Protein AF-A0AAE3R165-F1 (afdb_monomer_lite)

Radius of gyration: 21.1 Å; chains: 1; bounding box: 54×42×55 Å

Organism: NCBI:txid3048013

Structure (mmCIF, N/CA/C/O backbone):
data_AF-A0AAE3R165-F1
#
_entry.id   AF-A0AAE3R165-F1
#
loop_
_atom_site.group_PDB
_atom_site.id
_atom_site.type_symbol
_atom_site.label_atom_id
_atom_site.label_alt_id
_atom_site.label_comp_id
_atom_site.label_asym_id
_atom_site.label_entity_id
_atom_site.label_seq_id
_atom_site.pdbx_PDB_ins_code
_atom_site.Cartn_x
_atom_site.Cartn_y
_atom_site.Cartn_z
_atom_site.occupancy
_atom_site.B_iso_or_equiv
_atom_site.auth_seq_id
_atom_site.auth_comp_id
_atom_site.auth_asym_id
_atom_site.auth_atom_id
_atom_site.pdbx_PDB_model_num
ATOM 1 N N . LEU A 1 1 ? -9.838 14.775 26.189 1.00 39.62 1 LEU A N 1
ATOM 2 C CA . LEU A 1 1 ? -10.101 13.321 26.143 1.00 39.62 1 LEU A CA 1
ATOM 3 C C . LEU A 1 1 ? -11.602 13.125 25.980 1.00 39.62 1 LEU A C 1
ATOM 5 O O . LEU A 1 1 ? -12.324 13.323 26.946 1.00 39.62 1 LEU A O 1
ATOM 9 N N . ASN A 1 2 ? -12.074 12.816 24.770 1.00 35.62 2 ASN A N 1
ATOM 10 C CA . ASN A 1 2 ? -13.457 12.375 24.573 1.00 35.62 2 ASN A CA 1
ATOM 11 C C . ASN A 1 2 ? -13.505 10.881 24.890 1.00 35.62 2 ASN A C 1
ATOM 13 O O . ASN A 1 2 ? -13.121 10.062 24.062 1.00 35.62 2 ASN A O 1
ATOM 17 N N . ILE A 1 3 ? -13.915 10.539 26.108 1.00 47.47 3 ILE A N 1
ATOM 18 C CA . ILE A 1 3 ? -14.211 9.156 26.476 1.00 47.47 3 ILE A CA 1
ATOM 19 C C . ILE A 1 3 ? -15.676 8.935 26.111 1.00 47.47 3 ILE A C 1
ATOM 21 O O . ILE A 1 3 ? -16.558 9.487 26.765 1.00 47.47 3 ILE A O 1
ATOM 25 N N . ILE A 1 4 ? -15.933 8.185 25.039 1.00 55.19 4 ILE A N 1
ATOM 26 C CA . ILE A 1 4 ? -17.287 7.736 24.702 1.00 55.19 4 ILE A CA 1
ATOM 27 C C . ILE A 1 4 ? -17.617 6.597 25.679 1.00 55.19 4 ILE A C 1
ATOM 29 O O . ILE A 1 4 ? -16.970 5.547 25.612 1.00 55.19 4 ILE A O 1
ATOM 33 N N . PRO A 1 5 ? -18.569 6.769 26.615 1.00 45.97 5 PRO A N 1
ATOM 34 C CA . PRO A 1 5 ? -18.956 5.690 27.513 1.00 45.97 5 PRO A CA 1
ATOM 35 C C . PRO A 1 5 ? -19.616 4.581 26.677 1.00 45.97 5 PRO A C 1
ATOM 37 O O . PRO A 1 5 ? -20.444 4.889 25.822 1.00 45.97 5 PRO A O 1
ATOM 40 N N . ASN A 1 6 ? -19.274 3.313 26.937 1.00 58.84 6 ASN A N 1
ATOM 41 C CA . ASN A 1 6 ? -19.793 2.088 26.287 1.00 58.84 6 ASN A CA 1
ATOM 42 C C . ASN A 1 6 ? -19.085 1.572 25.020 1.00 58.84 6 ASN A C 1
ATOM 44 O O . ASN A 1 6 ? -19.704 0.847 24.245 1.00 58.84 6 ASN A O 1
ATOM 48 N N . LEU A 1 7 ? -17.797 1.854 24.808 1.00 62.16 7 LEU A N 1
ATOM 49 C CA . LEU A 1 7 ? -17.070 1.201 23.708 1.00 62.16 7 LEU A CA 1
ATOM 50 C C . LEU A 1 7 ? -16.773 -0.291 23.949 1.00 62.16 7 LEU A C 1
ATOM 52 O O . LEU A 1 7 ? -16.641 -1.020 22.976 1.00 62.16 7 LEU A O 1
ATOM 56 N N . GLY A 1 8 ? -16.737 -0.775 25.195 1.00 69.44 8 GLY A N 1
ATOM 57 C CA . GLY A 1 8 ? -16.363 -2.167 25.491 1.00 69.44 8 GLY A CA 1
ATOM 58 C C . GLY A 1 8 ? -14.854 -2.417 25.358 1.00 69.44 8 GLY A C 1
ATOM 59 O O . GLY A 1 8 ? -14.071 -1.468 25.359 1.00 69.44 8 GLY A O 1
ATOM 60 N N . SER A 1 9 ? -14.446 -3.689 25.296 1.00 81.31 9 SER A N 1
ATOM 61 C CA . SER A 1 9 ? -13.045 -4.082 25.062 1.00 81.31 9 SER A CA 1
ATOM 62 C C . SER A 1 9 ? -12.573 -3.658 23.667 1.00 81.31 9 SER A C 1
ATOM 64 O O . SER A 1 9 ? -13.395 -3.473 22.773 1.00 81.31 9 SER A O 1
ATOM 66 N N . ASN A 1 10 ? -11.260 -3.479 23.497 1.00 88.12 10 ASN A N 1
ATOM 67 C CA . ASN A 1 10 ? -10.663 -3.190 22.197 1.00 88.12 10 ASN A CA 1
ATOM 68 C C . ASN A 1 10 ? -9.344 -3.925 21.991 1.00 88.12 10 ASN A C 1
ATOM 70 O O . ASN A 1 10 ? -8.471 -3.883 22.863 1.00 88.12 10 ASN A O 1
ATOM 74 N N . SER A 1 11 ? -9.182 -4.498 20.809 1.00 89.94 11 SER A N 1
ATOM 75 C CA . SER A 1 11 ? -7.996 -5.176 20.318 1.00 89.94 11 SER A CA 1
ATOM 76 C C . SER A 1 11 ? -7.545 -4.475 19.050 1.00 89.94 11 SER A C 1
ATOM 78 O O . SER A 1 11 ? -8.344 -4.118 18.206 1.00 89.94 11 SER A O 1
ATOM 80 N N . THR A 1 12 ? -6.243 -4.273 18.888 1.00 91.38 12 THR A N 1
ATOM 81 C CA . THR A 1 12 ? -5.728 -3.667 17.655 1.00 91.38 12 THR A CA 1
ATOM 82 C C . THR A 1 12 ? -5.947 -4.591 16.448 1.00 91.38 12 THR A C 1
ATOM 84 O O . THR A 1 12 ? -5.722 -5.803 16.595 1.00 91.38 12 THR A O 1
ATOM 87 N N . PRO A 1 13 ? -6.225 -4.046 15.246 1.00 94.00 13 PRO A N 1
ATOM 88 C CA . PRO A 1 13 ? -6.311 -4.844 14.029 1.00 94.00 13 PRO A CA 1
ATOM 89 C C . PRO A 1 13 ? -5.030 -5.645 13.766 1.00 94.00 13 PRO A C 1
ATOM 91 O O . PRO A 1 13 ? -3.912 -5.179 14.001 1.00 94.00 13 PRO A O 1
ATOM 94 N N . GLN A 1 14 ? -5.185 -6.857 13.243 1.00 95.50 14 GLN A N 1
ATOM 95 C CA . GLN A 1 14 ? -4.087 -7.776 12.956 1.00 95.50 14 GLN A CA 1
ATOM 96 C C . GLN A 1 14 ? -3.877 -7.909 11.448 1.00 95.50 14 GLN A C 1
ATOM 98 O O . GLN A 1 14 ? -4.803 -8.253 10.718 1.00 95.50 14 GLN A O 1
ATOM 103 N N . LEU A 1 15 ? -2.646 -7.679 10.980 1.00 95.88 15 LEU A N 1
ATOM 104 C CA . LEU A 1 15 ? -2.249 -7.856 9.579 1.00 95.88 15 LEU A CA 1
ATOM 105 C C . LEU A 1 15 ? -1.569 -9.211 9.404 1.00 95.88 15 LEU A C 1
ATOM 107 O O . LEU A 1 15 ? -0.571 -9.489 10.071 1.00 95.88 15 LEU A O 1
ATOM 111 N N . ARG A 1 16 ? -2.092 -10.044 8.500 1.00 95.38 16 ARG A N 1
ATOM 112 C CA . ARG A 1 16 ? -1.568 -11.402 8.283 1.00 95.38 16 ARG A CA 1
ATOM 113 C C . ARG A 1 16 ? -0.511 -11.481 7.193 1.00 95.38 16 ARG A C 1
ATOM 115 O O . ARG A 1 16 ? 0.362 -12.342 7.277 1.00 95.38 16 ARG A O 1
ATOM 122 N N . ASN A 1 17 ? -0.571 -10.602 6.196 1.00 96.19 17 ASN A N 1
ATOM 123 C CA . ASN A 1 17 ? 0.400 -10.624 5.111 1.00 96.19 17 ASN A CA 1
ATOM 124 C C . ASN A 1 17 ? 1.645 -9.799 5.481 1.00 96.19 17 ASN A C 1
ATOM 126 O O . ASN A 1 17 ? 1.527 -8.726 6.087 1.00 96.19 17 ASN A O 1
ATOM 130 N N . PRO A 1 18 ? 2.856 -10.300 5.168 1.00 96.19 18 PRO A N 1
ATOM 131 C CA . PRO A 1 18 ? 4.090 -9.599 5.483 1.00 96.19 18 PRO A CA 1
ATOM 132 C C . PRO A 1 18 ? 4.199 -8.297 4.675 1.00 96.19 18 PRO A C 1
ATOM 134 O O . PRO A 1 18 ? 3.756 -8.238 3.532 1.00 96.19 18 PRO A O 1
ATOM 137 N N . PRO A 1 19 ? 4.849 -7.259 5.222 1.00 95.06 19 PRO A N 1
ATOM 138 C CA . PRO A 1 19 ? 4.940 -5.933 4.611 1.00 95.06 19 PRO A CA 1
ATOM 139 C C . PRO A 1 19 ? 6.075 -5.851 3.582 1.00 95.06 19 PRO A C 1
ATOM 141 O O . PRO A 1 19 ? 6.744 -4.827 3.466 1.00 95.06 19 PRO A O 1
ATOM 144 N N . VAL A 1 20 ? 6.392 -6.960 2.927 1.00 96.12 20 VAL A N 1
ATOM 145 C CA . VAL A 1 20 ? 7.461 -7.044 1.939 1.00 96.12 20 VAL A CA 1
ATOM 146 C C . VAL A 1 20 ? 6.940 -7.905 0.815 1.00 96.12 20 VAL A C 1
ATOM 148 O O . VAL A 1 20 ? 6.539 -9.042 1.053 1.00 96.12 20 VAL A O 1
ATOM 151 N N . ASP A 1 21 ? 6.954 -7.359 -0.392 1.00 95.75 21 ASP A N 1
ATOM 152 C CA . ASP A 1 21 ? 6.454 -8.062 -1.563 1.00 95.75 21 ASP A CA 1
ATOM 153 C C . ASP A 1 21 ? 7.264 -7.709 -2.813 1.00 95.75 21 ASP A C 1
ATOM 155 O O . ASP A 1 21 ? 7.995 -6.710 -2.846 1.00 95.75 21 ASP A O 1
ATOM 159 N N . ASN A 1 22 ? 7.157 -8.550 -3.836 1.00 93.81 22 ASN A N 1
ATOM 160 C CA . ASN A 1 22 ? 7.850 -8.372 -5.101 1.00 93.81 22 ASN A CA 1
ATOM 161 C C . ASN A 1 22 ? 6.853 -8.018 -6.200 1.00 93.81 22 ASN A C 1
ATOM 163 O O . ASN A 1 22 ? 5.835 -8.677 -6.385 1.00 93.81 22 ASN A O 1
ATOM 167 N N . ALA A 1 23 ? 7.196 -6.993 -6.962 1.00 92.00 23 ALA A N 1
ATOM 168 C CA . ALA A 1 23 ? 6.475 -6.579 -8.144 1.00 92.00 23 ALA A CA 1
ATOM 169 C C . ALA A 1 23 ? 7.367 -6.745 -9.375 1.00 92.00 23 ALA A C 1
ATOM 171 O O . ALA A 1 23 ? 8.601 -6.749 -9.297 1.00 92.00 23 ALA A O 1
ATOM 172 N N . GLU A 1 24 ? 6.733 -6.851 -10.534 1.00 89.94 24 GLU A N 1
ATOM 173 C CA . GLU A 1 24 ? 7.435 -6.973 -11.801 1.00 89.94 24 GLU A CA 1
ATOM 174 C C . GLU A 1 24 ? 7.158 -5.781 -12.698 1.00 89.94 24 GLU A C 1
ATOM 176 O O . GLU A 1 24 ? 6.035 -5.280 -12.771 1.00 89.94 24 GLU A O 1
ATOM 181 N N . VAL A 1 25 ? 8.187 -5.358 -13.430 1.00 87.06 25 VAL A N 1
ATOM 182 C CA . VAL A 1 25 ? 8.045 -4.285 -14.415 1.00 87.06 25 VAL A CA 1
ATOM 183 C C . VAL A 1 25 ? 6.982 -4.660 -15.453 1.00 87.06 25 VAL A C 1
ATOM 185 O O . VAL A 1 25 ? 7.042 -5.737 -16.065 1.00 87.06 25 VAL A O 1
ATOM 188 N N . GLY A 1 26 ? 6.023 -3.751 -15.652 1.00 83.62 26 GLY A N 1
ATOM 189 C CA . GLY A 1 26 ? 4.946 -3.873 -16.639 1.00 83.62 26 GLY A CA 1
ATOM 190 C C . GLY A 1 26 ? 3.825 -4.859 -16.285 1.00 83.62 26 GLY A C 1
ATOM 191 O O . GLY A 1 26 ? 2.946 -5.082 -17.110 1.00 83.62 26 GLY A O 1
ATOM 192 N N . GLN A 1 27 ? 3.835 -5.458 -15.091 1.00 86.19 27 GLN A N 1
ATOM 193 C CA . GLN A 1 27 ? 2.779 -6.368 -14.636 1.00 86.19 27 GLN A CA 1
ATOM 194 C C . GLN A 1 27 ? 1.997 -5.749 -13.482 1.00 86.19 27 GLN A C 1
ATOM 196 O O . GLN A 1 27 ? 2.600 -5.152 -12.591 1.00 86.19 27 GLN A O 1
ATOM 201 N N . LYS A 1 28 ? 0.667 -5.904 -13.454 1.00 88.69 28 LYS A N 1
ATOM 202 C CA . LYS A 1 28 ? -0.126 -5.477 -12.303 1.00 88.69 28 LYS A CA 1
ATOM 203 C C . LYS A 1 28 ? 0.352 -6.204 -11.052 1.00 88.69 28 LYS A C 1
ATOM 205 O O . LYS A 1 28 ? 0.339 -7.430 -10.969 1.00 88.69 28 LYS A O 1
ATOM 210 N N . PHE A 1 29 ? 0.731 -5.413 -10.065 1.00 91.38 29 PHE A N 1
ATOM 211 C CA . PHE A 1 29 ? 1.013 -5.859 -8.718 1.00 91.38 29 PHE A CA 1
ATOM 212 C C . PHE A 1 29 ? -0.201 -5.565 -7.840 1.00 91.38 29 PHE A C 1
ATOM 214 O O . PHE A 1 29 ? -0.740 -4.455 -7.867 1.00 91.38 29 PHE A O 1
ATOM 221 N N . THR A 1 30 ? -0.619 -6.548 -7.046 1.00 94.62 30 THR A N 1
ATOM 222 C CA . THR A 1 30 ? -1.651 -6.363 -6.027 1.00 94.62 30 THR A CA 1
ATOM 223 C C . THR A 1 30 ? -1.204 -7.000 -4.725 1.00 94.62 30 THR A C 1
ATOM 225 O O . THR A 1 30 ? -0.853 -8.175 -4.698 1.00 94.62 30 THR A O 1
ATOM 228 N N . HIS A 1 31 ? -1.268 -6.227 -3.646 1.00 96.56 31 HIS A N 1
ATOM 229 C CA . HIS A 1 31 ? -1.016 -6.696 -2.294 1.00 96.56 31 HIS A CA 1
ATOM 230 C C . HIS A 1 31 ? -2.180 -6.318 -1.390 1.00 96.56 31 HIS A C 1
ATOM 232 O O . HIS A 1 31 ? -2.598 -5.164 -1.361 1.00 96.56 31 HIS A O 1
ATOM 238 N N . ASN A 1 32 ? -2.670 -7.278 -0.616 1.00 96.88 32 ASN A N 1
ATOM 239 C CA . ASN A 1 32 ? -3.643 -7.031 0.439 1.00 96.88 32 ASN A CA 1
ATOM 240 C C . ASN A 1 32 ? -2.961 -7.297 1.790 1.00 96.88 32 ASN A C 1
ATOM 242 O O . ASN A 1 32 ? -2.373 -8.367 1.941 1.00 96.88 32 ASN A O 1
ATOM 246 N N . PRO A 1 33 ? -3.045 -6.403 2.790 1.00 95.88 33 PRO A N 1
ATOM 247 C CA . PRO A 1 33 ? -2.450 -6.632 4.110 1.00 95.88 33 PRO A CA 1
ATOM 248 C C . PRO A 1 33 ? -3.102 -7.781 4.899 1.00 95.88 33 PRO A C 1
ATOM 250 O O . PRO A 1 33 ? -2.584 -8.192 5.941 1.00 95.88 33 PRO A O 1
ATOM 253 N N . ALA A 1 34 ? -4.242 -8.290 4.424 1.00 96.25 34 ALA A N 1
ATOM 254 C CA . ALA A 1 34 ? -5.099 -9.262 5.090 1.00 96.25 34 ALA A CA 1
ATOM 255 C C . ALA A 1 34 ? -5.395 -8.833 6.535 1.00 96.25 34 ALA A C 1
ATOM 257 O O . ALA A 1 34 ? -5.248 -9.613 7.480 1.00 96.25 34 ALA A O 1
ATOM 258 N N . ALA A 1 35 ? -5.736 -7.549 6.685 1.00 95.56 35 ALA A N 1
ATOM 259 C CA . ALA A 1 35 ? -6.087 -6.945 7.956 1.00 95.56 35 ALA A CA 1
ATOM 260 C C . ALA A 1 35 ? -7.475 -7.413 8.398 1.00 95.56 35 ALA A C 1
ATOM 262 O O . ALA A 1 35 ? -8.424 -7.430 7.613 1.00 95.56 35 ALA A O 1
ATOM 263 N N . PHE A 1 36 ? -7.585 -7.780 9.668 1.00 95.44 36 PHE A N 1
ATOM 264 C CA . PHE A 1 36 ? -8.856 -8.091 10.302 1.00 95.44 36 PHE A CA 1
ATOM 265 C C . PHE A 1 36 ? -8.850 -7.598 11.744 1.00 95.44 36 PHE A C 1
ATOM 267 O O . PHE A 1 36 ? -7.792 -7.522 12.375 1.00 95.44 36 PHE A O 1
ATOM 274 N N . ASP A 1 37 ? -10.032 -7.284 12.255 1.00 94.56 37 ASP A N 1
ATOM 275 C CA . ASP A 1 37 ? -10.219 -6.895 13.641 1.00 94.56 37 ASP A CA 1
ATOM 276 C C . ASP A 1 37 ? -10.762 -8.077 14.472 1.00 94.56 37 ASP A C 1
ATOM 278 O O . ASP A 1 37 ? -11.765 -8.677 14.067 1.00 94.56 37 ASP A O 1
ATOM 282 N N . PRO A 1 38 ? -10.111 -8.473 15.585 1.00 93.00 38 PRO A N 1
ATOM 283 C CA . PRO A 1 38 ? -10.580 -9.580 16.424 1.00 93.00 38 PRO A CA 1
ATOM 284 C C . PRO A 1 38 ? -11.926 -9.340 17.118 1.00 93.00 38 PRO A C 1
ATOM 286 O O . PRO A 1 38 ? -12.619 -10.315 17.413 1.00 93.00 38 PRO A O 1
ATOM 289 N N . ASP A 1 39 ? -12.289 -8.083 17.375 1.00 91.88 39 ASP A N 1
ATOM 290 C CA . ASP A 1 39 ? -13.544 -7.697 18.029 1.00 91.88 39 ASP A CA 1
ATOM 291 C C . ASP A 1 39 ? -14.692 -7.516 17.014 1.00 91.88 39 ASP A C 1
ATOM 293 O O . ASP A 1 39 ? -15.862 -7.399 17.390 1.00 91.88 39 ASP A O 1
ATOM 297 N N . GLY A 1 40 ? -14.380 -7.609 15.716 1.00 91.56 40 GLY A N 1
ATOM 298 C CA . GLY A 1 40 ? -15.344 -7.561 14.620 1.00 91.56 40 GLY A CA 1
ATOM 299 C C . GLY A 1 40 ? -15.655 -6.144 14.140 1.00 91.56 40 GLY A C 1
ATOM 300 O O . GLY A 1 40 ? -16.672 -5.937 13.468 1.00 91.56 40 GLY A O 1
ATOM 301 N N . ASP A 1 41 ? -14.806 -5.173 14.473 1.00 95.00 41 ASP A N 1
ATOM 302 C CA . ASP A 1 41 ? -14.970 -3.795 14.032 1.00 95.00 41 ASP A CA 1
ATOM 303 C C . ASP A 1 41 ? -14.642 -3.596 12.553 1.00 95.00 41 ASP A C 1
ATOM 305 O O . ASP A 1 41 ? -13.932 -4.368 11.902 1.00 95.00 41 ASP A O 1
ATOM 309 N N . SER A 1 42 ? -15.223 -2.541 11.983 1.00 96.06 42 SER A N 1
ATOM 310 C CA . SER A 1 42 ? -15.017 -2.212 10.575 1.00 96.06 42 SER A CA 1
ATOM 311 C C . SER A 1 42 ? -13.672 -1.527 10.382 1.00 96.06 42 SER A C 1
ATOM 313 O O . SER A 1 42 ? -13.290 -0.669 11.175 1.00 96.06 42 SER A O 1
ATOM 315 N N . LEU A 1 43 ? -12.984 -1.856 9.291 1.00 97.50 43 LEU A N 1
ATOM 316 C CA . LEU A 1 43 ? -11.685 -1.282 8.959 1.00 97.50 43 LEU A CA 1
ATOM 317 C C . LEU A 1 43 ? -11.776 -0.404 7.712 1.00 97.50 43 LEU A C 1
ATOM 319 O O . LEU A 1 43 ? -12.452 -0.759 6.746 1.00 97.50 43 LEU A O 1
ATOM 323 N N . SER A 1 44 ? -11.060 0.717 7.719 1.00 97.88 44 SER A N 1
ATOM 324 C CA . SER A 1 44 ? -10.822 1.532 6.525 1.00 97.88 44 SER A CA 1
ATOM 325 C C . SER A 1 44 ? -9.343 1.838 6.348 1.00 97.88 44 SER A C 1
ATOM 327 O O . SER A 1 44 ? -8.574 1.855 7.308 1.00 97.88 44 SER A O 1
ATOM 329 N N . TYR A 1 45 ? -8.941 2.098 5.107 1.00 98.25 45 TYR A N 1
ATOM 330 C CA . TYR A 1 45 ? -7.535 2.208 4.730 1.00 98.25 45 TYR A CA 1
ATOM 331 C C . TYR A 1 45 ? -7.240 3.554 4.078 1.00 98.25 45 TYR A C 1
ATOM 333 O O . TYR A 1 45 ? -8.025 4.054 3.269 1.00 98.25 45 TYR A O 1
ATOM 341 N N . LYS A 1 46 ? -6.081 4.137 4.391 1.00 97.00 46 LYS A N 1
ATOM 342 C CA . LYS A 1 46 ? -5.639 5.391 3.773 1.00 97.00 46 LYS A CA 1
ATOM 343 C C . LYS A 1 46 ? -4.129 5.422 3.578 1.00 97.00 46 LYS A C 1
ATOM 345 O O . LYS A 1 46 ? -3.370 5.189 4.515 1.00 97.00 46 LYS A O 1
ATOM 350 N N . MET A 1 47 ? -3.700 5.764 2.364 1.00 95.69 47 MET A N 1
ATOM 351 C CA . MET A 1 47 ? -2.286 5.953 2.047 1.00 95.69 47 MET A CA 1
ATOM 352 C C . MET A 1 47 ? -1.759 7.188 2.782 1.00 95.69 47 MET A C 1
ATOM 354 O O . MET A 1 47 ? -2.409 8.238 2.793 1.00 95.69 47 MET A O 1
ATOM 358 N N . ILE A 1 48 ? -0.580 7.071 3.385 1.00 95.12 48 ILE A N 1
ATOM 359 C CA . ILE A 1 48 ? 0.110 8.173 4.054 1.00 95.12 48 ILE A CA 1
ATOM 360 C C . ILE A 1 48 ? 1.571 8.236 3.602 1.00 95.12 48 ILE A C 1
ATOM 362 O O . ILE A 1 48 ? 2.099 7.322 2.973 1.00 95.12 48 ILE A O 1
ATOM 366 N N . ILE A 1 49 ? 2.243 9.336 3.927 1.00 94.88 49 ILE A N 1
ATOM 367 C CA . ILE A 1 49 ? 3.689 9.442 3.731 1.00 94.88 49 ILE A CA 1
ATOM 368 C C . ILE A 1 49 ? 4.385 8.644 4.848 1.00 94.88 49 ILE A C 1
ATOM 370 O O . ILE A 1 49 ? 4.022 8.844 6.015 1.00 94.88 49 ILE A O 1
ATOM 374 N N . PRO A 1 50 ? 5.382 7.790 4.529 1.00 94.12 50 PRO A N 1
ATOM 375 C CA . PRO A 1 50 ? 6.188 7.104 5.533 1.00 94.12 50 PRO A CA 1
ATOM 376 C C . PRO A 1 50 ? 6.763 8.066 6.569 1.00 94.12 50 PRO A C 1
ATOM 378 O O . PRO A 1 50 ? 7.083 9.226 6.273 1.00 94.12 50 PRO A O 1
ATOM 381 N N . ARG A 1 51 ? 6.895 7.593 7.806 1.00 91.19 51 ARG A N 1
ATOM 382 C CA . ARG A 1 51 ? 7.377 8.408 8.923 1.00 91.19 51 ARG A CA 1
ATOM 383 C C . ARG A 1 51 ? 8.838 8.099 9.228 1.00 91.19 51 ARG A C 1
ATOM 385 O O . ARG A 1 51 ? 9.236 6.946 9.285 1.00 91.19 51 ARG A O 1
ATOM 392 N N . GLN A 1 52 ? 9.629 9.145 9.453 1.00 89.75 52 GLN A N 1
ATOM 393 C CA . GLN A 1 52 ? 11.011 9.029 9.945 1.00 89.75 52 GLN A CA 1
ATOM 394 C C . GLN A 1 52 ? 11.096 9.161 11.474 1.00 89.75 52 GLN A C 1
ATOM 396 O O . GLN A 1 52 ? 12.107 8.819 12.078 1.00 89.75 52 GLN A O 1
ATOM 401 N N . SER A 1 53 ? 10.038 9.670 12.111 1.00 87.31 53 SER A N 1
ATOM 402 C CA . SER A 1 53 ? 9.859 9.676 13.564 1.00 87.31 53 SER A CA 1
ATOM 403 C C . SER A 1 53 ? 8.367 9.730 13.906 1.00 87.31 53 SER A C 1
ATOM 405 O O . SER A 1 53 ? 7.524 9.874 13.022 1.00 87.31 53 SER A O 1
ATOM 407 N N . VAL A 1 54 ? 8.021 9.668 15.194 1.00 81.62 54 VAL A N 1
ATOM 408 C CA . VAL A 1 54 ? 6.625 9.718 15.671 1.00 81.62 54 VAL A CA 1
ATOM 409 C C . VAL A 1 54 ? 5.840 10.899 15.080 1.00 81.62 54 VAL A C 1
ATOM 411 O O . VAL A 1 54 ? 4.669 10.745 14.728 1.00 81.62 54 VAL A O 1
ATOM 414 N N . THR A 1 55 ? 6.488 12.059 14.937 1.00 86.44 55 THR A N 1
ATOM 415 C CA . THR A 1 55 ? 5.852 13.321 14.531 1.00 86.44 55 THR A CA 1
ATOM 416 C C . THR A 1 55 ? 6.241 13.797 13.134 1.00 86.44 55 THR A C 1
ATOM 418 O O . THR A 1 55 ? 5.634 14.743 12.637 1.00 86.44 55 THR A O 1
ATOM 421 N N . LEU A 1 56 ? 7.232 13.171 12.489 1.00 89.81 56 LEU A N 1
ATOM 422 C CA . LEU A 1 56 ? 7.790 13.648 11.225 1.00 89.81 56 LEU A CA 1
ATOM 423 C C . LEU A 1 56 ? 7.643 12.616 10.112 1.00 89.81 56 LEU A C 1
ATOM 425 O O . LEU A 1 56 ? 8.103 11.477 10.214 1.00 89.81 56 LEU A O 1
ATOM 429 N N . THR A 1 57 ? 7.070 13.060 8.999 1.00 92.94 57 THR A N 1
ATOM 430 C CA . THR A 1 57 ? 7.120 12.346 7.724 1.00 92.94 57 THR A CA 1
ATOM 431 C C . THR A 1 57 ? 8.521 12.422 7.124 1.00 92.94 57 THR A C 1
ATOM 433 O O . THR A 1 57 ? 9.262 13.375 7.384 1.00 92.94 57 THR A O 1
ATOM 436 N N . VAL A 1 58 ? 8.889 11.435 6.308 1.00 91.38 58 VAL A N 1
ATOM 437 C CA . VAL A 1 58 ? 10.137 11.448 5.534 1.00 91.38 58 VAL A CA 1
ATOM 438 C C . VAL A 1 58 ? 10.157 12.688 4.634 1.00 91.38 58 VAL A C 1
ATOM 440 O O . VAL A 1 58 ? 9.260 12.898 3.814 1.00 91.38 58 VAL A O 1
ATOM 443 N N . ALA A 1 59 ? 11.174 13.533 4.806 1.00 91.19 59 ALA A N 1
ATOM 444 C CA . ALA A 1 59 ? 11.339 14.734 3.996 1.00 91.19 59 ALA A CA 1
ATOM 445 C C . ALA A 1 59 ? 11.626 14.361 2.534 1.00 91.19 59 ALA A C 1
ATOM 447 O O . ALA A 1 59 ? 12.367 13.418 2.265 1.00 91.19 59 ALA A O 1
ATOM 448 N N . ASN A 1 60 ? 11.057 15.116 1.590 1.00 89.62 60 ASN A N 1
ATOM 449 C CA . ASN A 1 60 ? 11.192 14.874 0.147 1.00 89.62 60 ASN A CA 1
ATOM 450 C C . ASN A 1 60 ? 10.736 13.478 -0.314 1.00 89.62 60 ASN A C 1
ATOM 452 O O . ASN A 1 60 ? 11.162 13.019 -1.376 1.00 89.62 60 ASN A O 1
ATOM 456 N N . TYR A 1 61 ? 9.868 12.809 0.454 1.00 90.69 61 TYR A N 1
ATOM 457 C CA . TYR A 1 61 ? 9.233 11.579 -0.002 1.00 90.69 61 TYR A CA 1
ATOM 458 C C . TYR A 1 61 ? 8.500 11.819 -1.322 1.00 90.69 61 TYR A C 1
ATOM 460 O O . TYR A 1 61 ? 7.777 12.803 -1.491 1.00 90.69 61 TYR A O 1
ATOM 468 N N . ARG A 1 62 ? 8.675 10.883 -2.248 1.00 88.19 62 ARG A N 1
ATOM 469 C CA . ARG A 1 62 ? 7.940 10.830 -3.503 1.00 88.19 62 ARG A CA 1
ATOM 470 C C . ARG A 1 62 ? 7.263 9.476 -3.569 1.00 88.19 62 ARG A C 1
ATOM 472 O O . ARG A 1 62 ? 7.927 8.456 -3.398 1.00 88.19 62 ARG A O 1
ATOM 479 N N . SER A 1 63 ? 5.954 9.479 -3.798 1.00 87.19 63 SER A N 1
ATOM 480 C CA . SER A 1 63 ? 5.199 8.236 -3.923 1.00 87.19 63 SER A CA 1
ATOM 481 C C . SER A 1 63 ? 5.675 7.448 -5.146 1.00 87.19 63 SER A C 1
ATOM 483 O O . SER A 1 63 ? 6.133 8.070 -6.111 1.00 87.19 63 SER A O 1
ATOM 485 N N . PRO A 1 64 ? 5.526 6.112 -5.153 1.00 86.50 64 PRO A N 1
ATOM 486 C CA . PRO A 1 64 ? 5.764 5.286 -6.335 1.00 86.50 64 PRO A CA 1
ATOM 487 C C . PRO A 1 64 ? 5.163 5.859 -7.625 1.00 86.50 64 PRO A C 1
ATOM 489 O O . PRO A 1 64 ? 5.856 5.941 -8.635 1.00 86.50 64 PRO A O 1
ATOM 492 N N . GLU A 1 65 ? 3.935 6.379 -7.540 1.00 78.75 65 GLU A N 1
ATOM 493 C CA . GLU A 1 65 ? 3.226 7.085 -8.618 1.00 78.75 65 GLU A CA 1
ATOM 494 C C . GLU A 1 65 ? 4.007 8.277 -9.202 1.00 78.75 65 GLU A C 1
ATOM 496 O O . GLU A 1 65 ? 3.900 8.575 -10.385 1.00 78.75 65 GLU A O 1
ATOM 501 N N . THR A 1 66 ? 4.798 8.969 -8.378 1.00 77.06 66 THR A N 1
ATOM 502 C CA . THR A 1 66 ? 5.521 10.191 -8.759 1.00 77.06 66 THR A CA 1
ATOM 503 C C . THR A 1 66 ? 6.962 9.922 -9.205 1.00 77.06 66 THR A C 1
ATOM 505 O O . THR A 1 66 ? 7.461 10.624 -10.082 1.00 77.06 66 THR A O 1
ATOM 508 N N . VAL A 1 67 ? 7.681 8.982 -8.568 1.00 68.44 67 VAL A N 1
ATOM 509 C CA . VAL A 1 67 ? 9.111 8.692 -8.866 1.00 68.44 67 VAL A CA 1
ATOM 510 C C . VAL A 1 67 ? 9.313 7.699 -9.988 1.00 68.44 67 VAL A C 1
ATOM 512 O O . VAL A 1 67 ? 10.276 7.820 -10.739 1.00 68.44 67 VAL A O 1
ATOM 515 N N . ALA A 1 68 ? 8.409 6.739 -10.106 1.00 60.53 68 ALA A N 1
ATOM 516 C CA . ALA A 1 68 ? 8.269 5.935 -11.298 1.00 60.53 68 ALA A CA 1
ATOM 517 C C . ALA A 1 68 ? 6.963 6.381 -11.959 1.00 60.53 68 ALA A C 1
ATOM 519 O O . ALA A 1 68 ? 6.017 5.589 -12.000 1.00 60.53 68 ALA A O 1
ATOM 520 N N . PRO A 1 69 ? 6.882 7.656 -12.423 1.00 56.16 69 PRO A N 1
ATOM 521 C CA . PRO A 1 69 ? 5.718 8.083 -13.167 1.00 56.16 69 PRO A CA 1
ATOM 522 C C . PRO A 1 69 ? 5.604 7.103 -14.321 1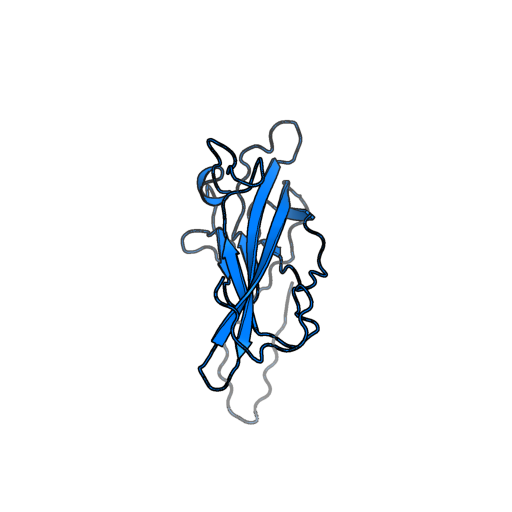.00 56.16 69 PRO A C 1
ATOM 524 O O . PRO A 1 69 ? 6.633 6.728 -14.896 1.00 56.16 69 PRO A O 1
ATOM 527 N N . PRO A 1 70 ? 4.409 6.596 -14.590 1.00 53.44 70 PRO A N 1
ATOM 528 C CA . PRO A 1 70 ? 4.303 5.419 -15.408 1.00 53.44 70 PRO A CA 1
ATOM 529 C C . PRO A 1 70 ? 4.815 5.651 -16.828 1.00 53.44 70 PRO A C 1
ATOM 531 O O . PRO A 1 70 ? 4.157 6.218 -17.696 1.00 53.44 70 PRO A O 1
ATOM 534 N N . LEU A 1 71 ? 6.038 5.194 -17.049 1.00 54.22 71 LEU A N 1
ATOM 535 C CA . LEU A 1 71 ? 6.663 5.041 -18.344 1.00 54.22 71 LEU A CA 1
ATOM 536 C C . LEU A 1 71 ? 6.404 3.590 -18.720 1.00 54.22 71 LEU A C 1
ATOM 538 O O . LEU A 1 71 ? 7.243 2.713 -18.534 1.00 54.22 71 LEU A O 1
ATOM 542 N N . GLY A 1 72 ? 5.166 3.320 -19.109 1.00 58.44 72 GLY A N 1
ATOM 543 C CA . GLY A 1 72 ? 4.686 1.969 -19.313 1.00 58.44 72 GLY A CA 1
ATOM 544 C C . GLY A 1 72 ? 3.252 1.967 -19.802 1.00 58.44 72 GLY A C 1
ATOM 545 O O . GLY A 1 72 ? 2.545 2.971 -19.738 1.00 58.44 72 GLY A O 1
ATOM 546 N N . ILE A 1 73 ? 2.842 0.821 -20.317 1.00 62.78 73 ILE A N 1
ATOM 547 C CA . ILE A 1 73 ? 1.461 0.550 -20.688 1.00 62.78 73 ILE A CA 1
ATOM 548 C C . ILE A 1 73 ? 0.867 -0.206 -19.489 1.00 62.78 73 ILE A C 1
ATOM 550 O O . ILE A 1 73 ? 1.522 -1.143 -19.021 1.00 62.78 73 ILE A O 1
ATOM 554 N N . PRO A 1 74 ? -0.305 0.193 -18.954 1.00 72.56 74 PRO A N 1
ATOM 555 C CA . PRO A 1 74 ? -0.971 -0.589 -17.918 1.00 72.56 74 PRO A CA 1
ATOM 556 C C . PRO A 1 74 ? -1.230 -1.989 -18.459 1.00 72.56 74 PRO A C 1
ATOM 558 O O . PRO A 1 74 ? -1.319 -2.186 -19.672 1.00 72.56 74 PRO A O 1
ATOM 561 N N . GLU A 1 75 ? -1.397 -2.968 -17.580 1.00 70.75 75 GLU A N 1
ATOM 562 C CA . GLU A 1 75 ? -1.611 -4.348 -18.019 1.00 70.75 75 GLU A CA 1
ATOM 563 C C . GLU A 1 75 ? -2.804 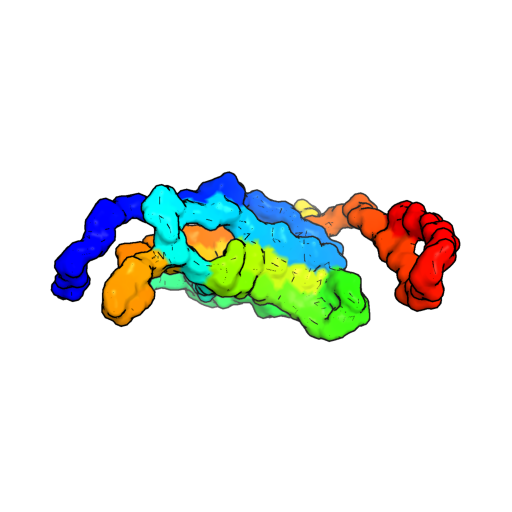-4.480 -18.983 1.00 70.75 75 GLU A C 1
ATOM 565 O O . GLU A 1 75 ? -2.767 -5.266 -19.926 1.00 70.75 75 GLU A O 1
ATOM 570 N N . ALA A 1 76 ? -3.833 -3.651 -18.798 1.00 68.06 76 ALA A N 1
ATOM 571 C CA . ALA A 1 76 ? -5.012 -3.597 -19.657 1.00 68.06 76 ALA A CA 1
ATOM 572 C C . ALA A 1 76 ? -4.765 -3.000 -21.062 1.00 68.06 76 ALA A C 1
ATOM 574 O O . ALA A 1 76 ? -5.708 -2.871 -21.845 1.00 68.06 76 ALA A O 1
ATOM 575 N N . GLY A 1 77 ? -3.545 -2.560 -21.390 1.00 67.62 77 GLY A N 1
ATOM 576 C CA . GLY A 1 77 ? -3.215 -1.981 -22.697 1.00 67.62 77 GLY A CA 1
ATOM 577 C C . GLY A 1 77 ? -3.824 -0.598 -22.963 1.00 67.62 77 GLY A C 1
ATOM 578 O O . GLY A 1 77 ? -3.620 -0.031 -24.035 1.00 67.62 77 GLY A O 1
ATOM 579 N N . SER A 1 78 ? -4.601 -0.057 -22.022 1.00 66.19 78 SER A N 1
ATOM 580 C CA . SER A 1 78 ? -5.390 1.164 -22.186 1.00 66.19 78 SER A CA 1
ATOM 581 C C . SER A 1 78 ? -5.545 1.915 -20.862 1.00 66.19 78 SER A C 1
ATOM 583 O O . SER A 1 78 ? -5.589 1.310 -19.794 1.00 66.19 78 SER A O 1
ATOM 585 N N . GLY A 1 79 ? -5.630 3.245 -20.939 1.00 71.69 79 GLY A N 1
ATOM 586 C CA . GLY A 1 79 ? -5.694 4.122 -19.768 1.00 71.69 79 GLY A CA 1
ATOM 587 C C . GLY A 1 79 ? -4.322 4.514 -19.213 1.00 71.69 79 GLY A C 1
ATOM 588 O O . GLY A 1 79 ? -3.280 4.164 -19.767 1.00 71.69 79 GLY A O 1
ATOM 589 N N . ALA A 1 80 ? -4.340 5.290 -18.129 1.00 73.19 80 ALA A N 1
ATOM 590 C CA . ALA A 1 80 ? -3.143 5.610 -17.369 1.00 73.19 80 ALA A CA 1
ATOM 591 C C . ALA A 1 80 ? -2.963 4.551 -16.268 1.00 73.19 80 ALA A C 1
ATOM 593 O O . ALA A 1 80 ? -3.908 4.304 -15.519 1.00 73.19 80 ALA A O 1
ATOM 594 N N . PRO A 1 81 ? -1.789 3.927 -16.151 1.00 77.00 81 PRO A N 1
ATOM 595 C CA . PRO A 1 81 ? -1.466 3.063 -15.016 1.00 77.00 81 PRO A CA 1
ATOM 596 C C . PRO A 1 81 ? -1.504 3.848 -13.701 1.00 77.00 81 PRO A C 1
ATOM 598 O O . PRO A 1 81 ? -1.225 5.048 -13.649 1.00 77.00 81 PRO A O 1
ATOM 601 N N . THR A 1 82 ? -1.865 3.152 -12.628 1.00 86.12 82 THR A N 1
ATOM 602 C CA . THR A 1 82 ? -2.200 3.761 -11.338 1.00 86.12 82 THR A CA 1
ATOM 603 C C . THR A 1 82 ? -1.474 3.081 -10.190 1.00 86.12 82 THR A C 1
ATOM 605 O O . THR A 1 82 ? -1.240 1.872 -10.232 1.00 86.12 82 THR A O 1
ATOM 608 N N . PHE A 1 83 ? -1.215 3.832 -9.123 1.00 90.75 83 PHE A N 1
ATOM 609 C CA . PHE A 1 83 ? -0.807 3.290 -7.833 1.00 90.75 83 PHE A CA 1
ATOM 610 C C . PHE A 1 83 ? -1.829 3.696 -6.766 1.00 90.75 83 PHE A C 1
ATOM 612 O O . PHE A 1 83 ? -1.859 4.845 -6.333 1.00 90.75 83 PHE A O 1
ATOM 619 N N . VAL A 1 84 ? -2.703 2.769 -6.372 1.00 92.94 84 VAL A N 1
ATOM 620 C CA . VAL A 1 84 ? -3.879 3.060 -5.536 1.00 92.94 84 VAL A CA 1
ATOM 621 C C . VAL A 1 84 ? -4.018 2.080 -4.380 1.00 92.94 84 VAL A C 1
ATOM 623 O O . VAL A 1 84 ? -3.712 0.901 -4.512 1.00 92.94 84 VAL A O 1
ATOM 626 N N . LEU A 1 85 ? -4.529 2.573 -3.253 1.00 96.50 85 LEU A N 1
ATOM 627 C CA . LEU A 1 85 ? -5.002 1.763 -2.132 1.00 96.50 85 LEU A CA 1
ATOM 628 C C . LEU A 1 85 ? -6.526 1.845 -2.092 1.00 96.50 85 LEU A C 1
ATOM 630 O O . LEU A 1 85 ? -7.080 2.942 -2.000 1.00 96.50 85 LEU A O 1
ATOM 634 N N . ASN A 1 86 ? -7.199 0.701 -2.138 1.00 97.50 86 ASN A N 1
ATOM 635 C CA . ASN A 1 86 ? -8.642 0.641 -1.983 1.00 97.50 86 ASN A CA 1
ATOM 636 C C . ASN A 1 86 ? -9.013 0.861 -0.501 1.00 97.50 86 ASN A C 1
ATOM 638 O O . ASN A 1 86 ? -8.628 0.058 0.356 1.00 97.50 86 ASN A O 1
ATOM 642 N N . PRO A 1 87 ? -9.780 1.921 -0.178 1.00 97.56 87 PRO A N 1
ATOM 643 C CA . PRO A 1 87 ? -10.064 2.303 1.202 1.00 97.56 87 PRO A CA 1
ATOM 644 C C . PRO A 1 87 ? -10.992 1.335 1.942 1.00 97.56 87 PRO A C 1
ATOM 646 O O . PRO A 1 87 ? -11.112 1.450 3.159 1.00 97.56 87 PRO A O 1
ATOM 649 N N . LEU A 1 88 ? -11.654 0.410 1.237 1.00 96.44 88 LEU A N 1
ATOM 650 C CA . LEU A 1 88 ? -12.628 -0.516 1.817 1.00 96.44 88 LEU A CA 1
ATOM 651 C C . LEU A 1 88 ? -12.034 -1.885 2.146 1.00 96.44 88 LEU A C 1
ATOM 653 O O . LEU A 1 88 ? -12.412 -2.487 3.143 1.00 96.44 88 LEU A O 1
ATOM 657 N N . ASN A 1 89 ? -11.131 -2.396 1.309 1.00 95.88 89 ASN A N 1
ATOM 658 C CA . ASN A 1 89 ? -10.612 -3.759 1.454 1.00 95.88 89 ASN A CA 1
ATOM 659 C C . ASN A 1 89 ? -9.090 -3.829 1.658 1.00 95.88 89 ASN A C 1
ATOM 661 O O . ASN A 1 89 ? -8.574 -4.909 1.935 1.00 95.88 89 ASN A O 1
ATOM 665 N N . GLY A 1 90 ? -8.380 -2.705 1.539 1.00 96.38 90 GLY A N 1
ATOM 666 C CA . GLY A 1 90 ? -6.938 -2.639 1.752 1.00 96.38 90 GLY A CA 1
ATOM 667 C C . GLY A 1 90 ? -6.093 -3.092 0.561 1.00 96.38 90 GLY A C 1
ATOM 668 O O . GLY A 1 90 ? -4.878 -3.184 0.710 1.00 96.38 90 GLY A O 1
ATOM 669 N N . ASP A 1 91 ? -6.685 -3.359 -0.609 1.00 97.50 91 ASP A N 1
ATOM 670 C CA . ASP A 1 91 ? -5.919 -3.730 -1.801 1.00 97.50 91 ASP A CA 1
ATOM 671 C C . ASP A 1 91 ? -5.047 -2.565 -2.268 1.00 97.50 91 ASP A C 1
ATOM 673 O O . ASP A 1 91 ? -5.544 -1.523 -2.702 1.00 97.50 91 ASP A O 1
ATOM 677 N N . ILE A 1 92 ? -3.737 -2.769 -2.233 1.00 96.50 92 ILE A N 1
ATOM 678 C CA . ILE A 1 92 ? -2.744 -1.907 -2.859 1.00 96.50 92 ILE A CA 1
ATOM 679 C C . ILE A 1 92 ? -2.529 -2.440 -4.266 1.00 96.50 92 ILE A C 1
ATOM 681 O O . ILE A 1 92 ? -2.068 -3.564 -4.437 1.00 96.50 92 ILE A O 1
ATOM 685 N N . THR A 1 93 ? -2.857 -1.643 -5.274 1.00 93.81 93 THR A N 1
ATOM 686 C CA . THR A 1 93 ? -2.654 -1.979 -6.681 1.00 93.81 93 THR A CA 1
ATOM 687 C C . THR A 1 93 ? -1.650 -1.028 -7.303 1.00 93.81 93 THR A C 1
ATOM 689 O O . THR A 1 93 ? -1.862 0.182 -7.306 1.00 93.81 93 THR A O 1
ATOM 692 N N . TRP A 1 94 ? -0.590 -1.593 -7.877 1.00 91.00 94 TRP A N 1
ATOM 693 C CA . TRP A 1 94 ? 0.314 -0.899 -8.782 1.00 91.00 94 TRP A CA 1
ATOM 694 C C . TRP A 1 94 ? 0.144 -1.498 -10.174 1.00 91.00 94 TRP A C 1
ATOM 696 O O . TRP A 1 94 ? 0.656 -2.576 -10.470 1.00 91.00 94 TRP A O 1
ATOM 706 N N . ASP A 1 95 ? -0.633 -0.826 -11.012 1.00 87.00 95 ASP A N 1
ATOM 707 C CA . ASP A 1 95 ? -0.855 -1.258 -12.386 1.00 87.00 95 ASP A CA 1
ATOM 708 C C . ASP A 1 95 ? 0.369 -0.869 -13.221 1.00 87.00 95 ASP A C 1
ATOM 710 O O . ASP A 1 95 ? 0.623 0.314 -13.409 1.00 87.00 95 ASP A O 1
ATOM 714 N N . ALA A 1 96 ? 1.162 -1.858 -13.637 1.00 85.44 96 ALA A N 1
ATOM 715 C CA . ALA A 1 96 ? 2.405 -1.714 -14.403 1.00 85.44 96 ALA A CA 1
ATOM 716 C C . ALA A 1 96 ? 3.491 -0.801 -13.774 1.00 85.44 96 ALA A C 1
ATOM 718 O O . ALA A 1 96 ? 3.745 0.307 -14.259 1.00 85.44 96 ALA A O 1
ATOM 719 N N . PRO A 1 97 ? 4.216 -1.275 -12.741 1.00 87.19 97 PRO A N 1
ATOM 720 C CA . PRO A 1 97 ? 5.422 -0.616 -12.242 1.00 87.19 97 PRO A CA 1
ATOM 721 C C . PRO A 1 97 ? 6.452 -0.370 -13.353 1.00 87.19 97 PRO A C 1
ATOM 723 O O . PRO A 1 97 ? 6.679 -1.231 -14.207 1.00 87.19 97 PRO A O 1
ATOM 726 N N . GLY A 1 98 ? 7.097 0.799 -13.325 1.00 82.75 98 GLY A N 1
ATOM 727 C CA . GLY A 1 98 ? 8.195 1.142 -14.234 1.00 82.75 98 GLY A CA 1
ATOM 728 C C . GLY A 1 98 ? 9.547 0.569 -13.791 1.00 82.75 98 GLY A C 1
ATOM 729 O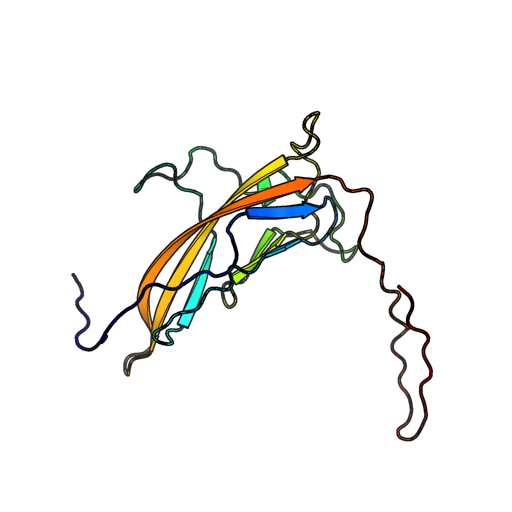 O . GLY A 1 98 ? 9.687 0.039 -12.692 1.00 82.75 98 GLY A O 1
ATOM 730 N N . SER A 1 99 ? 10.574 0.722 -14.631 1.00 84.44 99 SER A N 1
ATOM 731 C CA . SER A 1 99 ? 11.941 0.226 -14.377 1.00 84.44 99 SER A CA 1
ATOM 732 C C . SER A 1 99 ? 12.879 1.240 -13.695 1.00 84.44 99 SER A C 1
ATOM 734 O O . SER A 1 99 ? 14.076 0.983 -13.530 1.00 84.44 99 SER A O 1
ATOM 736 N N . TYR A 1 100 ? 12.366 2.407 -13.288 1.00 84.94 100 TYR A N 1
ATOM 737 C CA . TYR A 1 100 ? 13.173 3.454 -12.654 1.00 84.94 100 TYR A CA 1
ATOM 738 C C . TYR A 1 100 ? 13.870 2.936 -11.385 1.00 84.94 100 TYR A C 1
ATOM 740 O O . TYR A 1 100 ? 13.242 2.347 -10.517 1.00 84.94 100 TYR A O 1
ATOM 748 N N . GLY A 1 101 ? 15.172 3.180 -11.239 1.00 85.69 101 GLY A N 1
ATOM 749 C CA . GLY A 1 101 ? 15.923 2.800 -10.036 1.00 85.69 101 GLY A CA 1
ATOM 750 C C . GLY A 1 101 ? 16.418 1.348 -9.980 1.00 85.69 101 GLY A C 1
ATOM 751 O O . GLY A 1 101 ? 17.146 1.023 -9.047 1.00 85.69 101 GLY A O 1
ATOM 752 N N . ILE A 1 102 ? 16.102 0.493 -10.965 1.00 87.06 102 ILE A N 1
ATOM 753 C CA . ILE A 1 102 ? 16.610 -0.894 -11.029 1.00 87.06 102 ILE A CA 1
ATOM 754 C C . ILE A 1 102 ? 18.135 -0.914 -11.216 1.00 87.06 102 ILE A C 1
ATOM 756 O O . ILE A 1 102 ? 18.848 -1.613 -10.490 1.00 87.06 102 ILE A O 1
ATOM 760 N N . GLY A 1 103 ? 18.634 -0.114 -12.168 1.00 84.06 103 GLY A N 1
ATOM 761 C CA . GLY A 1 103 ? 20.062 0.079 -12.450 1.00 84.06 103 GLY A CA 1
ATOM 762 C C . GLY A 1 103 ? 20.878 -1.222 -12.502 1.00 84.06 103 GLY A C 1
ATOM 763 O O . GLY A 1 103 ? 20.365 -2.296 -12.807 1.00 84.06 103 GLY A O 1
ATOM 764 N N . SER A 1 104 ? 22.163 -1.144 -12.143 1.00 86.38 104 SER A N 1
ATOM 765 C CA . SER A 1 104 ? 23.056 -2.316 -12.086 1.00 86.38 104 SER A CA 1
ATOM 766 C C . SER A 1 104 ? 22.724 -3.299 -10.955 1.00 86.38 104 SER A C 1
ATOM 768 O O . SER A 1 104 ? 23.271 -4.398 -10.927 1.00 86.38 104 SER A O 1
ATOM 770 N N . LYS A 1 105 ? 21.852 -2.915 -10.009 1.00 87.50 105 LYS A N 1
ATOM 771 C CA . LYS A 1 105 ? 21.415 -3.765 -8.888 1.00 87.50 105 LYS A CA 1
ATOM 772 C C . LYS A 1 105 ? 20.446 -4.859 -9.358 1.00 87.50 105 LYS A C 1
ATOM 774 O O . LYS A 1 105 ? 20.295 -5.874 -8.683 1.00 87.50 105 LYS A O 1
ATOM 779 N N . GLY A 1 106 ? 19.786 -4.651 -10.500 1.00 90.38 106 GLY A N 1
ATOM 780 C CA . GLY A 1 106 ? 18.780 -5.566 -11.044 1.00 90.38 106 GLY A CA 1
ATOM 781 C C . GLY A 1 106 ? 17.431 -5.505 -10.319 1.00 90.38 106 GLY A C 1
ATOM 782 O O . GLY A 1 106 ? 16.544 -6.302 -10.621 1.00 90.38 106 GLY A O 1
ATOM 783 N N . TYR A 1 107 ? 17.254 -4.570 -9.378 1.00 92.44 107 TYR A N 1
ATOM 784 C CA . TYR A 1 107 ? 15.981 -4.303 -8.711 1.00 92.44 107 TYR A CA 1
ATOM 785 C C . TYR A 1 107 ? 15.932 -2.913 -8.071 1.00 92.44 107 TYR A C 1
ATOM 787 O O . TYR A 1 107 ? 16.963 -2.369 -7.677 1.00 92.44 107 TYR A O 1
ATOM 795 N N . ALA A 1 108 ? 14.721 -2.376 -7.933 1.00 91.44 108 ALA A N 1
ATOM 796 C CA . ALA A 1 108 ? 14.409 -1.143 -7.216 1.00 91.44 108 ALA A CA 1
ATOM 797 C C . ALA A 1 108 ? 13.584 -1.453 -5.960 1.00 91.44 108 ALA A C 1
ATOM 799 O O . ALA A 1 108 ? 12.839 -2.431 -5.929 1.00 91.44 108 ALA A O 1
ATOM 800 N N . GLU A 1 109 ? 13.700 -0.622 -4.928 1.00 93.19 109 GLU A N 1
ATOM 801 C CA . GLU A 1 109 ? 12.958 -0.766 -3.671 1.00 93.19 109 GLU A CA 1
ATOM 802 C C . GLU A 1 109 ? 12.161 0.507 -3.406 1.00 93.19 109 GLU A C 1
ATOM 804 O O . GLU A 1 109 ? 12.703 1.613 -3.445 1.00 93.19 109 GLU A O 1
ATOM 809 N N . TYR A 1 110 ? 10.875 0.343 -3.115 1.00 92.94 110 TYR A N 1
ATOM 810 C CA . TYR A 1 110 ? 9.961 1.433 -2.810 1.00 92.94 110 TYR A CA 1
ATOM 811 C C . TYR A 1 110 ? 9.332 1.182 -1.453 1.00 92.94 110 TYR A C 1
ATOM 813 O O . TYR A 1 110 ? 8.752 0.123 -1.220 1.00 92.94 110 TYR A O 1
ATOM 821 N N . ASN A 1 111 ? 9.439 2.159 -0.561 1.00 94.12 111 ASN A N 1
ATOM 822 C CA . ASN A 1 111 ? 8.765 2.117 0.726 1.00 94.12 111 ASN A CA 1
ATOM 823 C C . ASN A 1 111 ? 7.461 2.913 0.642 1.00 94.12 111 ASN A C 1
ATOM 825 O O . ASN A 1 111 ? 7.442 4.013 0.089 1.00 94.12 111 ASN A O 1
ATOM 829 N N . ILE A 1 112 ? 6.386 2.353 1.181 1.00 95.69 112 ILE A N 1
ATOM 830 C CA . ILE A 1 112 ? 5.070 2.977 1.277 1.00 95.69 112 ILE A CA 1
ATOM 831 C C . ILE A 1 112 ? 4.543 2.822 2.697 1.00 95.69 112 ILE A C 1
ATOM 833 O O . ILE A 1 112 ? 4.931 1.899 3.410 1.00 95.69 112 ILE A O 1
ATOM 837 N N . ALA A 1 113 ? 3.609 3.686 3.081 1.00 96.12 113 ALA A N 1
ATOM 838 C CA . ALA A 1 113 ? 2.928 3.575 4.357 1.00 96.12 113 ALA A CA 1
ATOM 839 C C . ALA A 1 113 ? 1.427 3.805 4.204 1.00 96.12 113 ALA A C 1
ATOM 841 O O . ALA A 1 113 ? 0.976 4.626 3.404 1.00 96.12 113 ALA A O 1
ATOM 842 N N . PHE A 1 114 ? 0.642 3.106 5.010 1.00 96.69 114 PHE A N 1
ATOM 843 C CA . PHE A 1 114 ? -0.796 3.316 5.100 1.00 96.69 114 PHE A CA 1
ATOM 844 C C . PHE A 1 114 ? -1.263 3.211 6.548 1.00 96.69 114 PHE A C 1
ATOM 846 O O . PHE A 1 114 ? -0.623 2.580 7.388 1.00 96.69 114 PHE A O 1
ATOM 853 N N . VAL A 1 115 ? -2.382 3.863 6.840 1.00 96.81 115 VAL A N 1
ATOM 854 C CA . VAL A 1 115 ? -3.093 3.727 8.108 1.00 96.81 115 VAL A CA 1
ATOM 855 C C . VAL A 1 115 ? -4.283 2.793 7.918 1.00 96.81 115 VAL A C 1
ATOM 857 O O . VAL A 1 115 ? -4.969 2.861 6.894 1.00 96.81 115 VAL A O 1
ATOM 860 N N . VAL A 1 116 ? -4.502 1.926 8.901 1.00 97.88 116 VAL A N 1
ATOM 861 C CA . VAL A 1 116 ? -5.724 1.138 9.068 1.00 97.88 116 VAL A CA 1
ATOM 862 C C . VAL A 1 116 ? -6.482 1.756 10.232 1.00 97.88 116 VAL A C 1
ATOM 864 O O . VAL A 1 116 ? -5.975 1.784 11.352 1.00 97.88 116 VAL A O 1
ATOM 867 N N . GLU A 1 117 ? -7.656 2.306 9.957 1.00 97.44 117 GLU A N 1
ATOM 868 C CA . GLU A 1 117 ? -8.530 2.916 10.955 1.00 97.44 117 GLU A CA 1
ATOM 869 C C . GLU A 1 117 ? -9.608 1.918 11.368 1.00 97.44 117 GLU A C 1
ATOM 871 O O . GLU A 1 117 ? -10.211 1.261 10.521 1.00 97.44 117 GLU A O 1
ATOM 876 N N . GLU A 1 118 ? -9.848 1.830 12.670 1.00 96.00 118 GLU A N 1
ATOM 877 C CA . GLU A 1 118 ? -10.806 0.920 13.286 1.00 96.00 118 GLU A CA 1
ATOM 878 C C . GLU A 1 118 ? -12.071 1.689 13.688 1.00 96.00 118 GLU A C 1
ATOM 880 O O . GLU A 1 118 ? -11.996 2.735 14.349 1.00 96.00 118 GLU A O 1
ATOM 885 N N . TRP A 1 119 ? -13.235 1.178 13.283 1.00 95.38 119 TRP A N 1
ATOM 886 C CA . TRP A 1 119 ? -14.530 1.835 13.428 1.00 95.38 119 TRP A CA 1
ATOM 887 C C . TRP A 1 119 ? -15.562 0.929 14.089 1.00 95.38 119 TRP A C 1
ATOM 889 O O . TRP A 1 119 ? -16.007 -0.064 13.505 1.00 95.38 119 TRP A O 1
ATOM 899 N N . ARG A 1 120 ? -16.052 1.362 15.254 1.00 93.69 120 ARG A N 1
ATOM 900 C CA . ARG A 1 120 ? -17.102 0.666 15.997 1.00 93.69 120 ARG A CA 1
ATOM 901 C C . ARG A 1 120 ? -18.472 1.235 15.714 1.00 93.69 120 ARG A C 1
ATOM 903 O O . ARG A 1 120 ? -18.710 2.441 15.847 1.00 93.69 120 ARG A O 1
ATOM 910 N N . LYS A 1 121 ? -19.403 0.349 15.366 1.00 92.75 121 LYS A N 1
ATO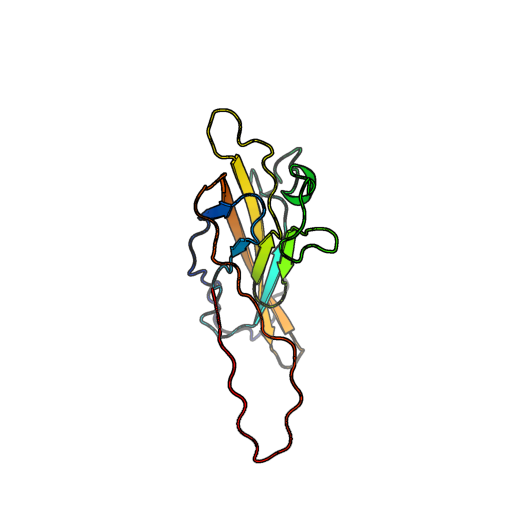M 911 C CA . LYS A 1 121 ? -20.813 0.695 15.202 1.00 92.75 121 LYS A CA 1
ATOM 912 C C . LYS A 1 121 ? -21.496 0.748 16.566 1.00 92.75 121 LYS A C 1
ATOM 914 O O . LYS A 1 121 ? -21.566 -0.249 17.276 1.00 92.75 121 LYS A O 1
ATOM 919 N N . THR A 1 122 ? -22.057 1.900 16.904 1.00 89.00 122 THR A N 1
ATOM 920 C CA . THR A 1 122 ? -22.895 2.103 18.091 1.00 89.00 122 THR A CA 1
ATOM 921 C C . THR A 1 122 ? -24.283 2.592 17.677 1.00 89.00 122 THR A C 1
ATOM 923 O O . THR A 1 122 ? -24.551 2.825 16.496 1.00 89.00 122 THR A O 1
ATOM 926 N N . ALA A 1 123 ? -25.181 2.788 18.647 1.00 88.81 123 ALA A N 1
ATOM 927 C CA . ALA A 1 123 ? -26.494 3.386 18.393 1.00 88.81 123 ALA A CA 1
ATOM 928 C C . ALA A 1 123 ? -26.408 4.801 17.777 1.00 88.81 123 ALA A C 1
ATOM 930 O O . ALA A 1 123 ? -27.329 5.217 17.082 1.00 88.81 123 ALA A O 1
ATOM 931 N N . ALA A 1 124 ? -25.301 5.521 17.997 1.00 86.94 124 ALA A N 1
ATOM 932 C CA . ALA A 1 124 ? -25.059 6.853 17.442 1.00 86.94 124 ALA A CA 1
ATOM 933 C C . ALA A 1 124 ? -24.385 6.833 16.052 1.00 86.94 124 ALA A C 1
ATOM 935 O O . ALA A 1 124 ? -24.151 7.893 15.477 1.00 86.94 124 ALA A O 1
ATOM 936 N N . GLY A 1 125 ? -24.063 5.651 15.510 1.00 91.19 125 GLY A N 1
ATOM 937 C CA . GLY A 1 125 ? -23.364 5.481 14.232 1.00 91.19 125 GLY A CA 1
ATOM 938 C C . GLY A 1 125 ? -21.961 4.886 14.381 1.00 91.19 125 GLY A C 1
ATOM 939 O O . GLY A 1 125 ? -21.639 4.264 15.394 1.00 91.19 125 GLY A O 1
ATOM 940 N N . TYR A 1 126 ? -21.125 5.047 13.354 1.00 91.94 126 TYR A N 1
ATOM 941 C CA . TYR A 1 126 ? -19.737 4.576 13.369 1.00 91.94 126 TYR A CA 1
ATOM 942 C C . TYR A 1 126 ? -18.827 5.596 14.049 1.00 91.94 126 TYR A C 1
ATOM 944 O O . TYR A 1 126 ? -18.830 6.772 13.692 1.00 91.94 126 TYR A O 1
ATOM 952 N N . ASN A 1 127 ? -18.034 5.136 15.011 1.00 92.69 127 ASN A N 1
ATOM 953 C CA . ASN A 1 127 ? -17.060 5.951 15.726 1.00 92.69 127 ASN A CA 1
ATOM 954 C C . ASN A 1 127 ? -15.673 5.361 15.505 1.00 92.69 127 ASN A C 1
ATOM 956 O O . ASN A 1 127 ? -15.499 4.153 15.660 1.00 92.69 127 ASN A O 1
ATOM 960 N N . LYS A 1 128 ? -14.693 6.202 15.167 1.00 93.56 128 LYS A N 1
ATOM 961 C CA . LYS A 1 128 ? -13.297 5.772 15.105 1.00 93.56 128 LYS A CA 1
ATOM 962 C C . LYS A 1 128 ? -12.794 5.519 16.520 1.00 93.56 128 LYS A C 1
ATOM 964 O O . LYS A 1 128 ? -12.918 6.391 17.380 1.00 93.56 128 LYS A O 1
ATOM 969 N N . ILE A 1 129 ? -12.230 4.342 16.736 1.00 93.31 129 ILE A N 1
ATOM 970 C CA . ILE A 1 129 ? -11.815 3.856 18.058 1.00 93.31 129 ILE A CA 1
ATOM 971 C C . ILE A 1 129 ? -10.334 3.488 18.121 1.00 93.31 129 ILE A C 1
ATOM 973 O O . ILE A 1 129 ? -9.753 3.490 19.204 1.00 93.31 129 ILE A O 1
ATOM 977 N N . GLY A 1 130 ? -9.707 3.280 16.965 1.00 93.06 130 GLY A N 1
ATOM 978 C CA . GLY A 1 130 ? -8.305 2.919 16.862 1.00 93.06 130 GLY A CA 1
ATOM 979 C C . GLY A 1 130 ? -7.721 3.280 15.504 1.00 93.06 130 GLY A C 1
ATOM 980 O O . GLY A 1 130 ? -8.431 3.555 14.532 1.00 93.06 130 GLY A O 1
ATOM 981 N N . GLU A 1 131 ? -6.397 3.308 15.447 1.00 94.69 131 GLU A N 1
ATOM 982 C CA . GLU A 1 131 ? -5.657 3.297 14.195 1.00 94.69 131 GLU A CA 1
ATOM 983 C C . GLU A 1 131 ? -4.300 2.628 14.391 1.00 94.69 131 GLU A C 1
ATOM 985 O O . GLU A 1 131 ? -3.691 2.726 15.458 1.00 94.69 131 GLU A O 1
ATOM 990 N N . ILE A 1 132 ? -3.808 1.991 13.335 1.00 94.75 132 ILE A N 1
ATOM 991 C CA . ILE A 1 132 ? -2.437 1.496 13.254 1.00 94.75 132 ILE A CA 1
ATOM 992 C C . ILE A 1 132 ? -1.812 1.954 11.944 1.00 94.75 132 ILE A C 1
ATOM 994 O O . ILE A 1 132 ? -2.479 2.051 10.916 1.00 94.75 132 ILE A O 1
ATOM 998 N N . VAL A 1 133 ? -0.514 2.233 11.980 1.00 94.31 133 VAL A N 1
ATOM 999 C CA . VAL A 1 133 ? 0.266 2.590 10.794 1.00 94.31 133 VAL A CA 1
ATOM 1000 C C . VAL A 1 133 ? 1.101 1.392 10.377 1.00 94.31 133 VAL A C 1
ATOM 1002 O O . VAL A 1 133 ? 1.715 0.733 11.218 1.00 94.31 133 VAL A O 1
ATOM 1005 N N . ARG A 1 134 ? 1.137 1.125 9.072 1.00 94.56 134 ARG A N 1
ATOM 1006 C CA . ARG A 1 134 ? 1.947 0.070 8.484 1.00 94.56 134 ARG A CA 1
ATOM 1007 C C . ARG A 1 134 ? 2.845 0.618 7.390 1.00 94.56 134 ARG A C 1
ATOM 1009 O O . ARG A 1 134 ? 2.348 1.094 6.376 1.00 94.56 134 ARG A O 1
ATOM 1016 N N . ASP A 1 135 ? 4.151 0.471 7.579 1.00 94.31 135 ASP A N 1
ATOM 1017 C CA . ASP A 1 135 ? 5.137 0.596 6.508 1.00 94.31 135 ASP A CA 1
ATOM 1018 C C . ASP A 1 135 ? 5.286 -0.739 5.768 1.00 94.31 135 ASP A C 1
ATOM 1020 O O . ASP A 1 135 ? 5.245 -1.810 6.391 1.00 94.31 135 ASP A O 1
ATOM 1024 N N . MET A 1 136 ? 5.473 -0.658 4.451 1.00 94.94 136 MET A N 1
ATOM 1025 C CA . MET A 1 136 ? 5.663 -1.775 3.531 1.00 94.94 136 MET A CA 1
ATOM 1026 C C . MET A 1 136 ? 6.745 -1.458 2.494 1.00 94.94 136 MET A C 1
ATOM 1028 O O . MET A 1 136 ? 6.844 -0.335 2.007 1.00 94.94 136 MET A O 1
ATOM 1032 N N . GLN A 1 137 ? 7.536 -2.468 2.128 1.00 96.12 137 GLN A N 1
ATOM 1033 C CA . GLN A 1 137 ? 8.496 -2.410 1.031 1.00 96.12 137 GLN A CA 1
ATOM 1034 C C . GLN A 1 137 ? 7.995 -3.211 -0.175 1.00 96.12 137 GLN A C 1
ATOM 1036 O O . GLN A 1 137 ? 7.607 -4.371 -0.054 1.00 96.12 137 GLN A O 1
ATOM 1041 N N . ILE A 1 138 ? 8.081 -2.608 -1.356 1.00 95.44 138 ILE A N 1
ATOM 1042 C CA . ILE A 1 138 ? 7.850 -3.260 -2.643 1.00 95.44 138 ILE A CA 1
ATOM 1043 C C . ILE A 1 138 ? 9.180 -3.312 -3.383 1.00 95.44 138 ILE A C 1
ATOM 1045 O O . ILE A 1 138 ? 9.814 -2.279 -3.608 1.00 95.44 138 ILE A O 1
ATOM 1049 N N . THR A 1 139 ? 9.601 -4.510 -3.774 1.00 94.88 139 THR A N 1
ATOM 1050 C CA . THR A 1 139 ? 10.797 -4.707 -4.595 1.00 94.88 139 THR A CA 1
ATOM 1051 C C . THR A 1 139 ? 10.385 -4.929 -6.044 1.00 94.88 139 THR A C 1
ATOM 1053 O O . THR A 1 139 ? 9.746 -5.929 -6.348 1.00 94.88 139 THR A O 1
ATOM 1056 N N . VAL A 1 140 ? 10.757 -4.023 -6.947 1.00 91.88 140 VAL A N 1
ATOM 1057 C CA . VAL A 1 140 ? 10.438 -4.120 -8.379 1.00 91.88 140 VAL A CA 1
ATOM 1058 C C . VAL A 1 140 ? 11.631 -4.686 -9.137 1.00 91.88 140 VAL A C 1
ATOM 1060 O O . VAL A 1 140 ? 12.748 -4.182 -8.997 1.00 91.88 140 VAL A O 1
ATOM 1063 N N . ARG A 1 141 ? 11.408 -5.722 -9.952 1.00 91.81 141 ARG A N 1
ATOM 1064 C CA . ARG A 1 141 ? 12.452 -6.346 -10.783 1.00 91.81 141 ARG A CA 1
ATOM 1065 C C . ARG A 1 141 ? 11.980 -6.573 -12.212 1.00 91.81 141 ARG A C 1
ATOM 1067 O O . ARG A 1 141 ? 10.788 -6.719 -12.476 1.00 91.81 141 ARG A O 1
ATOM 1074 N N . GLU A 1 142 ? 12.932 -6.681 -13.126 1.00 88.12 142 GLU A N 1
ATOM 1075 C CA . GLU A 1 142 ? 12.680 -7.267 -14.440 1.00 88.12 142 GLU A CA 1
ATOM 1076 C C . GLU A 1 142 ? 12.826 -8.788 -14.335 1.00 88.12 142 GLU A C 1
ATOM 1078 O O . GLU A 1 142 ? 13.828 -9.290 -13.824 1.00 88.12 142 GLU A O 1
ATOM 1083 N N . GLN A 1 143 ? 11.805 -9.523 -14.776 1.00 81.19 143 GLN A N 1
ATOM 1084 C CA . GLN A 1 143 ? 11.810 -10.983 -14.813 1.00 81.19 143 GLN A CA 1
ATOM 1085 C C . GLN A 1 143 ? 11.526 -11.469 -16.239 1.00 81.19 143 GLN A C 1
ATOM 1087 O O . GLN A 1 143 ? 10.635 -10.919 -16.899 1.00 81.19 143 GLN A O 1
ATOM 1092 N N . PRO A 1 144 ? 12.261 -12.492 -16.719 1.00 81.12 144 PRO A N 1
ATOM 1093 C CA . PRO A 1 144 ? 11.987 -13.115 -18.011 1.00 81.12 144 PRO A CA 1
ATOM 1094 C C . PRO A 1 144 ? 10.722 -13.979 -17.966 1.00 81.12 144 PRO A C 1
ATOM 1096 O O . PRO A 1 144 ? 10.068 -14.166 -18.987 1.00 81.12 144 PRO A O 1
ATOM 1099 N N . ASN A 1 145 ? 10.369 -14.496 -16.786 1.00 78.19 145 ASN A N 1
ATOM 1100 C CA . ASN A 1 145 ? 9.142 -15.247 -16.587 1.00 78.19 145 ASN A CA 1
ATOM 1101 C C . ASN A 1 145 ? 7.969 -14.272 -16.480 1.00 78.19 145 ASN A C 1
ATOM 1103 O O . ASN A 1 145 ? 7.771 -13.654 -15.439 1.00 78.19 145 ASN A O 1
ATOM 1107 N N . LYS A 1 146 ? 7.213 -14.120 -17.565 1.00 75.50 146 LYS A N 1
ATOM 1108 C CA . LYS A 1 146 ? 5.951 -13.385 -17.547 1.00 75.50 146 LYS A CA 1
ATOM 1109 C C . LYS A 1 146 ? 4.817 -14.341 -17.197 1.00 75.50 146 LYS A C 1
ATOM 1111 O O . LYS A 1 146 ? 4.880 -15.528 -17.513 1.00 75.50 146 LYS A O 1
ATOM 1116 N N . ARG A 1 147 ? 3.782 -13.835 -16.522 1.00 74.62 147 ARG A N 1
ATOM 1117 C CA . ARG A 1 147 ? 2.554 -14.611 -16.298 1.00 74.62 147 ARG A CA 1
ATOM 1118 C C . ARG A 1 147 ? 1.971 -15.05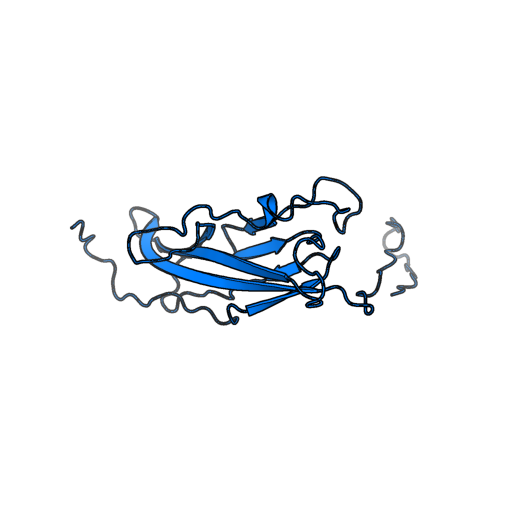6 -17.657 1.00 74.62 147 ARG A C 1
ATOM 1120 O O . ARG A 1 147 ? 2.197 -14.366 -18.652 1.00 74.62 147 ARG A O 1
ATOM 1127 N N . PRO A 1 148 ? 1.203 -16.153 -17.712 1.00 74.25 148 PRO A N 1
ATOM 1128 C CA . PRO A 1 148 ? 0.544 -16.567 -18.946 1.00 74.25 148 PRO A CA 1
ATOM 1129 C C . PRO A 1 148 ? -0.464 -15.515 -19.429 1.00 74.25 148 PRO A C 1
ATOM 1131 O O . PRO A 1 148 ? -1.161 -14.888 -18.625 1.00 74.25 148 PRO A O 1
ATOM 1134 N N . GLU A 1 149 ? -0.558 -15.342 -20.746 1.00 75.56 149 GLU A N 1
ATOM 1135 C CA . GLU A 1 149 ? -1.558 -14.477 -21.372 1.00 75.56 149 GLU A CA 1
ATOM 1136 C C . GLU A 1 149 ? -2.828 -15.284 -21.653 1.00 75.56 149 GLU A C 1
ATOM 1138 O O . GLU A 1 149 ? -2.847 -16.192 -22.484 1.00 75.56 149 GLU A O 1
ATOM 1143 N N . LEU A 1 150 ? -3.920 -14.947 -20.962 1.00 70.31 150 LEU A N 1
ATOM 1144 C CA . LEU A 1 150 ? -5.200 -15.608 -21.191 1.00 70.31 150 LEU A CA 1
ATOM 1145 C C . LEU A 1 150 ? -5.855 -15.064 -22.464 1.00 70.31 150 LEU A C 1
ATOM 1147 O O . LEU A 1 150 ? -6.284 -13.911 -22.516 1.00 70.31 150 LEU A O 1
ATOM 1151 N N . ILE A 1 151 ? -6.018 -15.923 -23.469 1.00 74.81 151 ILE A N 1
ATOM 1152 C CA . ILE A 1 151 ? -6.792 -15.586 -24.666 1.00 74.81 151 ILE A CA 1
ATOM 1153 C C . ILE A 1 151 ? -8.265 -15.851 -24.357 1.00 74.81 151 ILE A C 1
ATOM 1155 O O . ILE A 1 151 ? -8.746 -16.982 -24.466 1.00 74.81 151 ILE A O 1
ATOM 1159 N N . ILE A 1 152 ? -8.984 -14.802 -23.950 1.00 71.62 152 ILE A N 1
ATOM 1160 C CA . ILE A 1 152 ? -10.420 -14.894 -23.672 1.00 71.62 152 ILE A CA 1
ATOM 1161 C C . ILE A 1 152 ? -11.161 -15.131 -25.004 1.00 71.62 152 ILE A C 1
ATOM 1163 O O . ILE A 1 152 ? -11.016 -14.332 -25.936 1.00 71.62 152 ILE A O 1
ATOM 1167 N N . PRO A 1 153 ? -11.945 -16.220 -25.138 1.00 72.81 153 PRO A N 1
ATOM 1168 C CA . PRO A 1 153 ? -12.792 -16.424 -26.308 1.00 72.81 153 PRO A CA 1
ATOM 1169 C C . PRO A 1 153 ? -13.790 -15.270 -26.439 1.00 72.81 153 PRO A C 1
ATOM 1171 O O . PRO A 1 153 ? -14.255 -14.743 -25.434 1.00 72.81 153 PRO A O 1
ATOM 1174 N N . LYS A 1 154 ? -14.159 -14.891 -27.667 1.00 76.44 154 LYS A N 1
ATOM 1175 C CA . LYS A 1 154 ? -15.173 -13.846 -27.876 1.00 76.44 154 LYS A CA 1
ATOM 1176 C C . LYS A 1 154 ? -16.462 -14.179 -27.120 1.00 76.44 154 LYS A C 1
ATOM 1178 O O . LYS A 1 154 ? -16.931 -15.320 -27.192 1.00 76.44 154 LYS A O 1
ATOM 1183 N N . ASP A 1 155 ? -17.051 -13.168 -26.481 1.00 71.94 155 ASP A N 1
ATOM 1184 C CA . ASP A 1 155 ? -18.375 -13.279 -25.871 1.00 71.94 155 ASP A CA 1
ATOM 1185 C C . ASP A 1 155 ? -19.356 -13.862 -26.889 1.00 71.94 155 ASP A C 1
ATOM 1187 O O . ASP A 1 155 ? -19.564 -13.320 -27.978 1.00 71.94 155 ASP A O 1
ATOM 1191 N N . THR A 1 156 ? -19.905 -15.029 -26.555 1.00 75.94 156 THR A N 1
ATOM 1192 C CA . THR A 1 156 ? -20.773 -15.799 -27.444 1.00 75.94 156 THR A CA 1
ATOM 1193 C C . THR A 1 156 ? -22.144 -15.923 -26.797 1.00 75.94 156 THR A C 1
ATOM 1195 O O . THR A 1 156 ? -22.315 -16.646 -25.817 1.00 75.94 156 THR A O 1
ATOM 1198 N N . CYS A 1 157 ? -23.141 -15.241 -27.359 1.00 78.50 157 CYS A N 1
ATOM 1199 C CA . CYS A 1 157 ? -24.536 -15.448 -26.985 1.00 78.50 157 CYS A CA 1
ATOM 1200 C C . CYS A 1 157 ? -25.034 -16.759 -27.605 1.00 78.50 157 CYS A C 1
ATOM 1202 O O . CYS A 1 157 ? -25.145 -16.861 -28.827 1.00 78.50 157 CYS A O 1
ATOM 1204 N N . ILE A 1 158 ? -25.342 -17.756 -26.774 1.00 83.50 158 ILE A N 1
ATOM 1205 C CA . ILE A 1 158 ? -25.938 -19.024 -27.214 1.00 83.50 158 ILE A CA 1
ATOM 1206 C C . ILE A 1 158 ? -27.407 -19.118 -26.786 1.00 83.50 158 ILE A C 1
ATOM 1208 O O . ILE A 1 158 ? -27.803 -18.587 -25.750 1.00 83.50 158 ILE A O 1
ATOM 1212 N N . VAL A 1 159 ? -28.227 -19.805 -27.583 1.00 82.75 159 VAL A N 1
ATOM 1213 C CA . VAL A 1 159 ? -29.644 -20.041 -27.267 1.00 82.75 159 VAL A CA 1
ATOM 1214 C C . VAL A 1 159 ? -29.755 -21.061 -26.130 1.00 82.75 159 VAL A C 1
ATOM 1216 O O . VAL A 1 159 ? -29.017 -22.051 -26.102 1.00 82.75 159 VAL A O 1
ATOM 1219 N N . ALA A 1 160 ? -30.689 -20.845 -25.199 1.00 63.41 160 ALA A N 1
ATOM 1220 C CA . ALA A 1 160 ? -30.945 -21.767 -24.095 1.00 63.41 160 ALA A CA 1
ATOM 1221 C C . ALA A 1 160 ? -31.201 -23.197 -24.610 1.00 63.41 160 ALA A C 1
ATOM 1223 O O . ALA A 1 160 ? -32.039 -23.413 -25.483 1.00 63.41 160 ALA A O 1
ATOM 1224 N N . GLY A 1 161 ? -30.450 -24.166 -24.077 1.00 78.31 161 GLY A N 1
ATOM 1225 C CA . GLY A 1 161 ? -30.486 -25.570 -24.506 1.00 78.31 161 GLY A CA 1
ATOM 1226 C C . GLY A 1 161 ? -29.424 -25.964 -25.541 1.00 78.31 161 GLY A C 1
ATOM 1227 O O . GLY A 1 161 ? -29.326 -27.141 -25.879 1.00 78.31 161 GLY A O 1
ATOM 1228 N N . THR A 1 162 ? -28.599 -25.027 -26.021 1.00 83.12 162 THR A N 1
ATOM 1229 C CA . THR A 1 162 ? -27.465 -25.335 -26.912 1.00 83.12 162 THR A CA 1
ATOM 1230 C C . THR A 1 162 ? -26.152 -25.503 -26.140 1.00 83.12 162 THR A C 1
ATOM 1232 O O . THR A 1 162 ? -25.943 -24.885 -25.097 1.00 83.12 162 THR A O 1
ATOM 1235 N N . VAL A 1 163 ? -25.258 -26.367 -26.638 1.00 76.94 163 VAL A N 1
ATOM 1236 C CA . VAL A 1 163 ? -23.945 -26.625 -26.022 1.00 76.94 163 VAL A CA 1
ATOM 1237 C C . VAL A 1 163 ? -22.899 -25.693 -26.629 1.00 76.94 163 VAL A C 1
ATOM 1239 O O . VAL A 1 163 ? -22.602 -25.787 -27.819 1.00 76.94 163 VAL A O 1
ATOM 1242 N N . LEU A 1 164 ? -22.287 -24.846 -25.801 1.00 76.25 164 LEU A N 1
ATOM 1243 C CA . LEU A 1 164 ? -21.100 -24.077 -26.172 1.00 76.25 164 LEU A CA 1
ATOM 1244 C C . LEU A 1 164 ? -19.839 -24.910 -25.914 1.00 76.25 164 LEU A C 1
ATOM 1246 O O . LEU A 1 164 ? -19.597 -25.354 -24.793 1.00 76.25 164 LEU A O 1
ATOM 1250 N N . LYS A 1 165 ? -19.016 -25.104 -26.949 1.00 74.00 165 LYS A N 1
ATOM 1251 C CA . LYS A 1 165 ? -17.663 -25.663 -26.826 1.00 74.00 165 LYS A CA 1
ATOM 1252 C C . LYS A 1 165 ? -16.653 -24.566 -27.140 1.00 74.00 165 LYS A C 1
ATOM 1254 O O . LYS A 1 165 ? -16.593 -24.105 -28.275 1.00 74.00 165 LYS A O 1
ATOM 1259 N N . ALA A 1 166 ? -15.858 -24.178 -26.150 1.00 71.12 166 ALA A N 1
ATOM 1260 C CA . ALA A 1 166 ? -14.761 -23.232 -26.310 1.00 71.12 166 ALA A CA 1
ATOM 1261 C C . ALA A 1 166 ? -13.443 -23.886 -25.882 1.00 71.12 166 ALA A C 1
ATOM 1263 O O . ALA A 1 166 ? -13.417 -24.695 -24.954 1.00 71.12 166 ALA A O 1
ATOM 1264 N N . ILE A 1 167 ? -12.352 -23.543 -26.567 1.00 70.69 167 ILE A N 1
ATOM 1265 C CA . ILE A 1 167 ? -11.001 -23.944 -26.171 1.00 70.69 167 ILE A CA 1
ATOM 1266 C C . ILE A 1 167 ? -10.416 -22.791 -25.362 1.00 70.69 167 ILE A C 1
ATOM 1268 O O . ILE A 1 167 ? -10.235 -21.701 -25.900 1.00 70.69 167 ILE A O 1
ATOM 1272 N N . ILE A 1 168 ? -10.118 -23.043 -24.091 1.00 66.50 168 ILE A N 1
ATOM 1273 C CA . ILE A 1 168 ? -9.385 -22.103 -2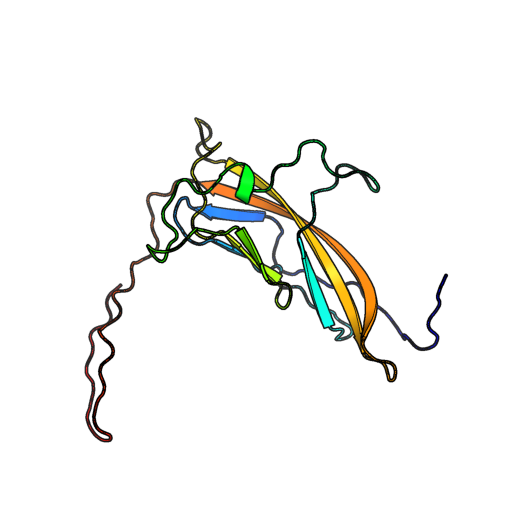3.241 1.00 66.50 168 ILE A CA 1
ATOM 1274 C C . ILE A 1 168 ? -7.892 -22.361 -23.443 1.00 66.50 168 ILE A C 1
ATOM 1276 O O . ILE A 1 168 ? -7.450 -23.509 -23.367 1.00 66.50 168 ILE A O 1
ATOM 1280 N N . ARG A 1 169 ? -7.129 -21.310 -23.752 1.00 68.44 169 ARG A N 1
ATOM 1281 C CA . ARG A 1 169 ? -5.671 -21.366 -23.922 1.00 68.44 169 ARG A CA 1
ATOM 1282 C C . ARG A 1 169 ? -5.017 -20.340 -23.003 1.00 68.44 169 ARG A C 1
ATOM 1284 O O . ARG A 1 169 ? -5.571 -19.257 -22.822 1.00 68.44 169 ARG A O 1
ATOM 1291 N N . ALA A 1 170 ? -3.875 -20.724 -22.451 1.00 56.22 170 ALA A N 1
ATOM 1292 C CA . ALA A 1 170 ? -2.993 -19.926 -21.610 1.00 56.22 170 ALA A CA 1
ATOM 1293 C C . ALA A 1 170 ? -1.564 -20.041 -22.150 1.00 56.22 170 ALA A C 1
ATOM 1295 O O . ALA A 1 170 ? -1.302 -21.054 -22.848 1.00 56.22 170 ALA A O 1
#

pLDDT: mean 84.92, std 13.0, range [35.62, 98.25]

Foldseek 3Di:
DPDDPPPPDADDKDFDDDQEEEDEAQAKDKDASNIDGPVRWFKWKDWDAPAPDPPHGDPPDDALCGQQVPPYQFNVNDDGFDFDADGRGGMTIGGGRHPPQCPPVQKDKDKTKMKMWTWDQDPVGTDTDDIDMDIHMYIYGHDPDDDDDWPDPPDDDDDPPDDDDDDTDD

Secondary structure (DSSP, 8-state):
----TT-------EE-S-SEEEEETTS-EEE---EE-TT--EEEEEEEPPBSSSS-BPTT---HHHHS---S--TTSSS---EEE-TTT--EEESS---TT-GGGTEEEEEEEEEEEEEEEETTEEEEEEEEEEEEEEEEE--S-PPP--BPPPP----TTPPP----B-

Sequence (170 aa):
LNIIPNLGSNSTPQLRNPPVDNAEVGQKFTHNPAAFDPDGDSLSYKMIIPRQSVTLTVANYRSPETVAPPLGIPEAGSGAPTFVLNPLNGDITWDAPGSYGIGSKGYAEYNIAFVVEEWRKTAAGYNKIGEIVRDMQITVREQPNKRPELIIPKDTCIVAGTVLKAIIRA